Protein AF-A0A3B0WZR2-F1 (afdb_monomer)

Sequence (135 aa):
MIRAADNQYGIPYLAVRLFLMGLVLMIAASRPAFSAENVFKGRQKEQHELRGIELDRIKTEHRLKFGAKEARLVSYRSFRPWGRKNREQIQQEEKINWGECRDYALYKRNSCYRDGRDAYQCEQAYEVRFRLCDE

Solvent-accessible surface area (backbone atoms only — not comparable to full-atom values): 8579 Å² total; per-residue (Å²): 142,81,83,84,81,80,83,88,75,80,79,56,69,67,58,56,51,53,50,53,53,51,50,53,54,53,57,71,68,53,71,84,78,79,51,68,73,68,61,52,60,94,60,59,74,81,77,52,58,74,65,66,70,66,38,53,50,51,52,49,54,48,42,73,73,53,40,52,74,73,72,75,77,74,75,71,84,67,92,64,98,85,71,84,75,79,72,75,73,75,74,70,69,53,73,66,55,51,66,63,44,45,52,49,28,51,51,53,32,53,49,36,54,74,72,68,50,60,65,54,60,31,49,39,58,27,52,54,45,49,52,62,53,75,109

Mean predicted aligned error: 16.27 Å

Foldseek 3Di:
DDDDDPPPDDDDPVVVVVVVVVVVVVVVPDDPPPDLC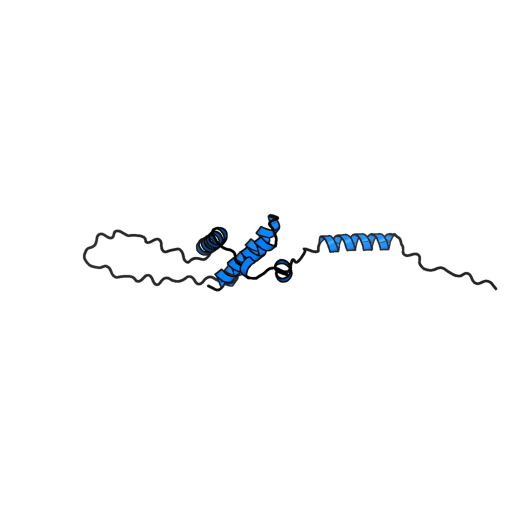VLCPPPDPVVLADDDPLLVVLVVVCCVVQNQPPPPPPPPVPPDDPDDPPPPPPPPSVQGPLVVLLVVLVVQLVVCVVVVHRNSVSSSSSVSSNVVSVD

Organism: NCBI:txid652676

Structure (mmCIF, N/CA/C/O backbone):
data_AF-A0A3B0WZR2-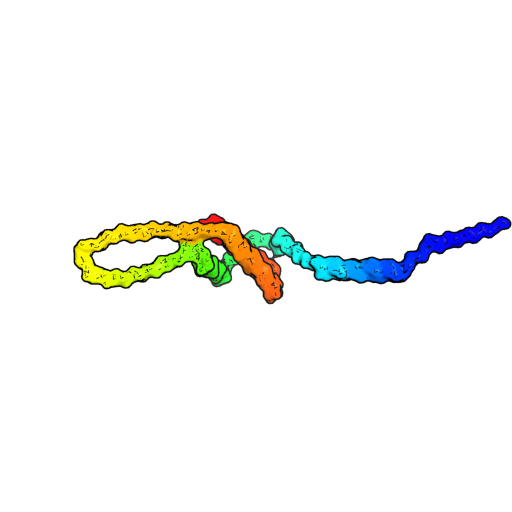F1
#
_entry.id   AF-A0A3B0WZR2-F1
#
loop_
_atom_site.group_PDB
_atom_site.id
_atom_site.type_symbol
_atom_site.label_atom_id
_atom_site.label_alt_id
_atom_site.label_comp_id
_atom_site.label_asym_id
_atom_site.label_entity_id
_atom_site.label_seq_id
_atom_site.pdbx_PDB_ins_code
_atom_site.Cartn_x
_atom_site.Cartn_y
_atom_site.Cartn_z
_atom_site.occupancy
_atom_site.B_iso_or_equiv
_atom_site.auth_seq_id
_atom_site.auth_comp_id
_atom_site.auth_asym_id
_atom_site.auth_atom_id
_atom_site.pdbx_PDB_model_num
ATOM 1 N N . MET A 1 1 ? 4.797 -3.197 -80.300 1.00 47.50 1 MET A N 1
ATOM 2 C CA . MET A 1 1 ? 4.285 -3.742 -79.024 1.00 47.50 1 MET A CA 1
ATOM 3 C C . MET A 1 1 ? 5.205 -3.296 -77.902 1.00 47.50 1 MET A C 1
ATOM 5 O O . MET A 1 1 ? 6.272 -3.873 -77.776 1.00 47.50 1 MET A O 1
ATOM 9 N N . ILE A 1 2 ? 4.829 -2.287 -77.115 1.00 43.16 2 ILE A N 1
ATOM 10 C CA . ILE A 1 2 ? 5.443 -2.036 -75.803 1.00 43.16 2 ILE A CA 1
ATOM 11 C C . ILE A 1 2 ? 4.291 -1.634 -74.877 1.00 43.16 2 ILE A C 1
ATOM 13 O O . ILE A 1 2 ? 3.670 -0.594 -75.077 1.00 43.16 2 ILE A O 1
ATOM 17 N N . ARG A 1 3 ? 3.927 -2.534 -73.957 1.00 47.34 3 ARG A N 1
ATOM 18 C CA . ARG A 1 3 ? 2.920 -2.296 -72.916 1.00 47.34 3 ARG A CA 1
ATOM 19 C C . ARG A 1 3 ? 3.530 -1.378 -71.859 1.00 47.34 3 ARG A C 1
ATOM 21 O O . ARG A 1 3 ? 4.622 -1.660 -71.373 1.00 47.34 3 ARG A O 1
ATOM 28 N N . ALA A 1 4 ? 2.810 -0.315 -71.516 1.00 48.06 4 ALA A N 1
ATOM 29 C CA . ALA A 1 4 ? 3.057 0.467 -70.317 1.00 48.06 4 ALA A CA 1
ATOM 30 C C . ALA A 1 4 ? 2.899 -0.446 -69.091 1.00 48.06 4 ALA A C 1
ATOM 32 O O . ALA A 1 4 ? 1.895 -1.147 -68.962 1.00 48.06 4 ALA A O 1
ATOM 33 N N . ALA A 1 5 ? 3.918 -0.483 -68.237 1.00 52.28 5 ALA A N 1
ATOM 34 C CA . ALA A 1 5 ? 3.821 -1.080 -66.917 1.00 52.28 5 ALA A CA 1
ATOM 35 C C . ALA A 1 5 ? 3.289 0.000 -65.970 1.00 52.28 5 ALA A C 1
ATOM 37 O O . ALA A 1 5 ? 4.032 0.888 -65.550 1.00 52.28 5 ALA A O 1
ATOM 38 N N . ASP A 1 6 ? 1.990 -0.055 -65.685 1.00 49.84 6 ASP A N 1
ATOM 39 C CA . ASP A 1 6 ? 1.361 0.7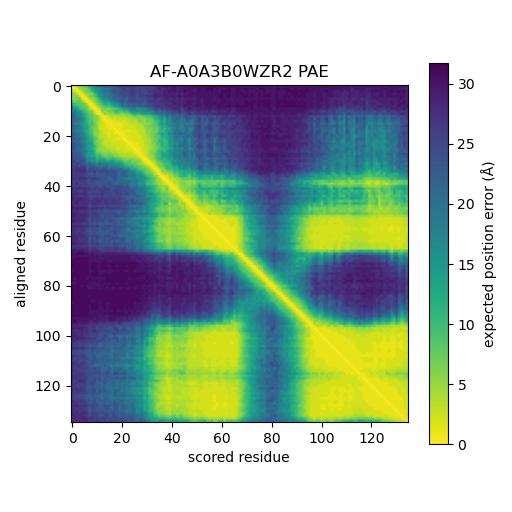35 -64.634 1.00 49.84 6 ASP A CA 1
ATOM 40 C C . ASP A 1 6 ? 1.930 0.303 -63.278 1.00 49.84 6 ASP A C 1
ATOM 42 O O . ASP A 1 6 ? 1.683 -0.799 -62.787 1.00 49.84 6 ASP A O 1
ATOM 46 N N . ASN A 1 7 ? 2.732 1.178 -62.674 1.00 50.81 7 ASN A N 1
ATOM 47 C CA . ASN A 1 7 ? 3.289 0.979 -61.343 1.00 50.81 7 ASN A CA 1
ATOM 48 C C . ASN A 1 7 ? 2.266 1.490 -60.314 1.00 50.81 7 ASN A C 1
ATOM 50 O O . ASN A 1 7 ? 2.263 2.652 -59.908 1.00 50.81 7 ASN A O 1
ATOM 54 N N . GLN A 1 8 ? 1.324 0.618 -59.965 1.00 55.28 8 GLN A N 1
ATOM 55 C CA . GLN A 1 8 ? 0.091 0.937 -59.247 1.00 55.28 8 GLN A CA 1
ATOM 56 C C . GLN A 1 8 ? 0.225 0.756 -57.725 1.00 55.28 8 GLN A C 1
ATOM 58 O O . GLN A 1 8 ? -0.501 -0.033 -57.141 1.00 55.28 8 GLN A O 1
ATOM 63 N N . TYR A 1 9 ? 1.131 1.481 -57.056 1.00 58.59 9 TYR A N 1
ATOM 64 C CA . TYR A 1 9 ? 1.215 1.474 -55.579 1.00 58.59 9 TYR A CA 1
ATOM 65 C C . TYR A 1 9 ? 1.617 2.840 -54.999 1.00 58.59 9 TYR A C 1
ATOM 67 O O . TYR A 1 9 ? 2.625 2.981 -54.313 1.00 58.59 9 TYR A O 1
ATOM 75 N N . GLY A 1 10 ? 0.817 3.874 -55.261 1.00 55.75 10 GLY A N 1
ATOM 76 C CA . GLY A 1 10 ? 0.910 5.148 -54.544 1.00 55.75 10 GLY A CA 1
ATOM 77 C C . GLY A 1 10 ? -0.040 5.154 -53.351 1.00 55.75 10 GLY A C 1
ATOM 78 O O . GLY A 1 10 ? -1.186 5.572 -53.492 1.00 55.75 10 GLY A O 1
ATOM 79 N N . ILE A 1 11 ? 0.395 4.680 -52.180 1.00 62.84 11 ILE A N 1
ATOM 80 C CA . ILE A 1 11 ? -0.402 4.846 -50.953 1.00 62.84 11 ILE A CA 1
ATOM 81 C C . ILE A 1 11 ? -0.511 6.357 -50.682 1.00 62.84 11 ILE A C 1
ATOM 83 O O . ILE A 1 11 ? 0.523 7.020 -50.559 1.00 62.84 11 ILE A O 1
ATOM 87 N N . PRO A 1 12 ? -1.722 6.939 -50.589 1.00 75.00 12 PRO A N 1
ATOM 88 C CA . PRO A 1 12 ? -1.863 8.376 -50.409 1.00 75.00 12 PRO A CA 1
ATOM 89 C C . PRO A 1 12 ? -1.290 8.782 -49.047 1.00 75.00 12 PRO A C 1
ATOM 91 O O . PRO A 1 12 ? -1.699 8.266 -48.008 1.00 75.00 12 PRO A O 1
ATOM 94 N N . TYR A 1 13 ? -0.371 9.750 -49.042 1.00 71.00 13 TYR A N 1
ATOM 95 C CA . TYR A 1 13 ? 0.283 10.300 -47.842 1.00 71.00 13 TYR A CA 1
ATOM 96 C C . TYR A 1 13 ? -0.696 10.693 -46.718 1.00 71.00 13 TYR A C 1
ATOM 98 O O . TYR A 1 13 ? -0.352 10.668 -45.535 1.00 71.00 13 TYR A O 1
ATOM 106 N N . LEU A 1 14 ? -1.934 11.026 -47.084 1.00 72.38 14 LEU A N 1
ATOM 107 C CA . LEU A 1 14 ? -3.032 11.343 -46.174 1.00 72.38 14 LEU A CA 1
ATOM 108 C C . LEU A 1 14 ? -3.485 10.125 -45.348 1.00 72.38 14 LEU A C 1
ATOM 110 O O . LEU A 1 14 ? -3.705 10.255 -44.146 1.00 72.38 14 LEU A O 1
ATOM 114 N N . ALA A 1 15 ? -3.534 8.933 -45.952 1.00 77.94 15 ALA A N 1
ATOM 115 C CA . ALA A 1 15 ? -3.853 7.688 -45.253 1.00 77.94 15 ALA A CA 1
ATOM 116 C C . ALA A 1 15 ? -2.741 7.295 -44.271 1.00 77.94 15 ALA A C 1
ATOM 118 O O . ALA A 1 15 ? -3.026 6.894 -43.144 1.00 77.94 15 ALA A O 1
ATOM 119 N N . VAL A 1 16 ? -1.475 7.497 -44.656 1.00 81.75 16 VAL A N 1
ATOM 120 C CA . VAL A 1 16 ? -0.318 7.242 -43.780 1.00 81.75 16 VAL A CA 1
ATOM 121 C C . VAL A 1 16 ? -0.340 8.171 -42.563 1.00 81.75 16 VAL A C 1
ATOM 123 O O . VAL A 1 16 ? -0.141 7.720 -41.438 1.00 81.75 16 VAL A O 1
ATOM 126 N N . ARG A 1 17 ? -0.650 9.461 -42.752 1.00 80.56 17 ARG A N 1
ATOM 127 C CA . ARG A 1 17 ? -0.773 10.423 -41.642 1.00 80.56 17 ARG A CA 1
ATOM 128 C C . ARG A 1 17 ? -1.904 10.083 -40.676 1.00 80.56 17 ARG A C 1
ATOM 130 O O . ARG A 1 17 ? -1.692 10.150 -39.469 1.00 80.56 17 ARG A O 1
ATOM 137 N N . LEU A 1 18 ? -3.081 9.724 -41.186 1.00 83.88 18 LEU A N 1
ATOM 138 C CA . LEU A 1 18 ? -4.215 9.343 -40.338 1.00 83.88 18 LEU A CA 1
ATOM 139 C C . LEU A 1 18 ? -3.916 8.069 -39.546 1.00 83.88 18 LEU A C 1
ATOM 141 O O . LEU A 1 18 ? -4.216 8.004 -38.355 1.00 83.88 18 LEU A O 1
ATOM 145 N N . PHE A 1 19 ? -3.255 7.097 -40.177 1.00 85.50 19 PHE A N 1
ATOM 146 C CA . PHE A 1 19 ? -2.830 5.873 -39.511 1.00 85.50 19 PHE A CA 1
ATOM 147 C C . PHE A 1 19 ? -1.815 6.149 -38.393 1.00 85.50 19 PHE A C 1
ATOM 149 O O . PHE A 1 19 ? -1.986 5.665 -37.277 1.00 85.50 19 PHE A O 1
ATOM 156 N N . LEU A 1 20 ? -0.805 6.989 -38.649 1.00 86.62 20 LEU A N 1
ATOM 157 C CA . LEU A 1 20 ? 0.189 7.367 -37.640 1.00 86.62 20 LEU A CA 1
ATOM 158 C C . LEU A 1 20 ? -0.432 8.134 -36.463 1.00 86.62 20 LEU A C 1
ATOM 160 O O . LEU A 1 20 ? -0.113 7.844 -35.313 1.00 86.62 20 LEU A O 1
ATOM 164 N N . MET A 1 21 ? -1.353 9.066 -36.724 1.00 85.44 21 MET A N 1
ATOM 165 C CA . MET A 1 21 ? -2.065 9.802 -35.668 1.00 85.44 21 MET A CA 1
ATOM 166 C C . MET A 1 21 ? -2.947 8.873 -34.824 1.00 85.44 21 MET A C 1
ATOM 168 O O . MET A 1 21 ? -2.957 8.978 -33.597 1.00 85.44 21 MET A O 1
ATOM 172 N N . GLY A 1 22 ? -3.637 7.923 -35.465 1.00 85.44 22 GLY A N 1
ATOM 173 C CA . GLY A 1 22 ? -4.402 6.887 -34.772 1.00 85.44 22 GLY A CA 1
ATOM 174 C C . GLY A 1 22 ? -3.516 6.003 -33.892 1.00 85.44 22 GLY A C 1
ATOM 175 O O . GLY A 1 22 ? -3.870 5.719 -32.750 1.00 85.44 22 GLY A O 1
ATOM 176 N N . LEU A 1 23 ? -2.328 5.635 -34.378 1.00 85.38 23 LEU A N 1
ATOM 177 C CA . LEU A 1 23 ? -1.372 4.825 -33.625 1.00 85.38 23 LEU A CA 1
ATOM 178 C C . LEU A 1 23 ? -0.860 5.557 -32.373 1.00 85.38 23 LEU A C 1
ATOM 180 O O . LEU A 1 23 ? -0.815 4.971 -31.295 1.00 85.38 23 LEU A O 1
ATOM 184 N N . VAL A 1 24 ? -0.539 6.851 -32.488 1.00 84.12 24 VAL A N 1
ATOM 185 C CA . VAL A 1 24 ? -0.095 7.678 -31.351 1.00 84.12 24 VAL A CA 1
ATOM 186 C C . VAL A 1 24 ? -1.195 7.814 -30.294 1.00 84.12 24 VAL A C 1
ATOM 188 O O . VAL A 1 24 ? -0.911 7.689 -29.104 1.00 84.12 24 VAL A O 1
ATOM 191 N N . LEU A 1 25 ? -2.452 8.001 -30.706 1.00 81.62 25 LEU A N 1
ATOM 192 C CA . LEU A 1 25 ? -3.593 8.065 -29.785 1.00 81.62 25 LEU A CA 1
ATOM 193 C C . LEU A 1 25 ? -3.832 6.735 -29.058 1.00 81.62 25 LEU A C 1
ATOM 195 O O . LEU A 1 25 ? -4.108 6.735 -27.860 1.00 81.62 25 LEU A O 1
ATOM 199 N N . MET A 1 26 ? -3.674 5.604 -29.750 1.00 78.81 26 MET A N 1
ATOM 200 C CA . MET A 1 26 ? -3.806 4.273 -29.146 1.00 78.81 26 MET A CA 1
ATOM 201 C C . MET A 1 26 ? -2.689 3.990 -28.134 1.00 78.81 26 MET A C 1
ATOM 203 O O . MET A 1 26 ? -2.957 3.458 -27.057 1.00 78.81 26 MET A O 1
ATOM 207 N N . ILE A 1 27 ? -1.452 4.398 -28.434 1.00 75.06 27 ILE A N 1
ATOM 208 C CA . ILE A 1 27 ? -0.325 4.272 -27.498 1.00 75.06 27 ILE A CA 1
ATOM 209 C C . ILE A 1 27 ? -0.534 5.187 -26.282 1.00 75.06 27 ILE A C 1
ATOM 211 O O . ILE A 1 27 ? -0.344 4.747 -25.151 1.00 75.06 27 ILE A O 1
ATOM 215 N N . ALA A 1 28 ? -1.002 6.423 -26.479 1.00 70.12 28 ALA A N 1
ATOM 216 C CA . ALA A 1 28 ? -1.283 7.356 -25.384 1.00 70.12 28 ALA A CA 1
ATOM 217 C C . ALA A 1 28 ? -2.455 6.907 -24.487 1.00 70.12 28 ALA A C 1
ATOM 219 O O . ALA A 1 28 ? -2.467 7.200 -23.292 1.00 70.12 28 ALA A O 1
ATOM 220 N N . ALA A 1 29 ? -3.429 6.179 -25.041 1.00 68.19 29 ALA A N 1
ATOM 221 C CA . ALA A 1 29 ? -4.534 5.598 -24.279 1.00 68.19 29 ALA A CA 1
ATOM 222 C C . ALA A 1 29 ? -4.147 4.302 -23.544 1.00 68.19 29 ALA A C 1
ATOM 224 O O . ALA A 1 29 ? -4.852 3.883 -22.620 1.00 68.19 29 ALA A O 1
A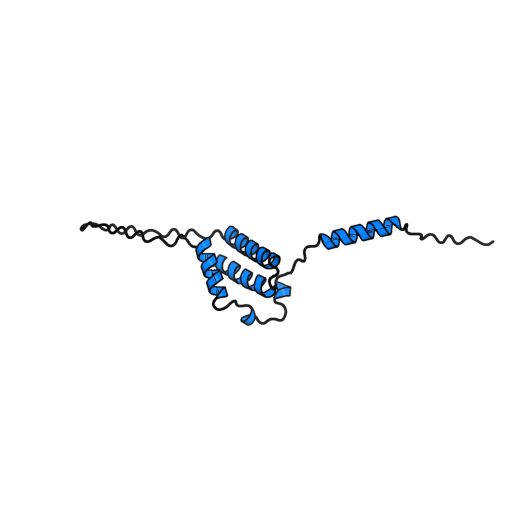TOM 225 N N . SER A 1 30 ? -3.033 3.666 -23.922 1.00 61.56 30 SER A N 1
ATOM 226 C CA . SER A 1 30 ? -2.546 2.471 -23.241 1.00 61.56 30 SER A CA 1
ATOM 227 C C . SER A 1 30 ? -1.964 2.853 -21.876 1.00 61.56 30 SER A C 1
ATOM 229 O O . SER A 1 30 ? -0.875 3.408 -21.748 1.00 61.56 30 SER A O 1
ATOM 231 N N . ARG A 1 31 ? -2.720 2.583 -20.809 1.00 60.31 31 ARG A N 1
ATOM 232 C CA . ARG A 1 31 ? -2.162 2.603 -19.454 1.00 60.31 31 ARG A CA 1
ATOM 233 C C . ARG A 1 31 ? -1.250 1.383 -19.330 1.00 60.31 31 ARG A C 1
ATOM 235 O O . ARG A 1 31 ? -1.734 0.282 -19.603 1.00 60.31 31 ARG A O 1
ATOM 242 N N . PRO A 1 32 ? 0.023 1.523 -18.922 1.00 56.25 32 PRO A N 1
ATOM 243 C CA . PRO A 1 32 ? 0.852 0.357 -18.676 1.00 56.25 32 PRO A CA 1
ATOM 244 C C . PRO A 1 32 ? 0.206 -0.460 -17.555 1.00 56.25 32 PRO A C 1
ATOM 246 O O . PRO A 1 32 ? 0.155 -0.040 -16.399 1.00 56.25 32 PRO A O 1
ATOM 249 N N . ALA A 1 33 ? -0.327 -1.626 -17.909 1.00 51.88 33 ALA A N 1
ATOM 250 C CA . ALA A 1 33 ? -0.734 -2.630 -16.947 1.00 51.88 33 ALA A CA 1
ATOM 251 C C . ALA A 1 33 ? 0.545 -3.315 -16.453 1.00 51.88 33 ALA A C 1
ATOM 253 O O . ALA A 1 33 ? 0.968 -4.337 -16.992 1.00 51.88 33 ALA A O 1
ATOM 254 N N . PHE A 1 34 ? 1.209 -2.718 -15.463 1.00 56.81 34 PHE A N 1
ATOM 255 C CA . PHE A 1 34 ? 2.250 -3.425 -14.728 1.00 56.81 34 PHE A CA 1
ATOM 256 C C . PHE A 1 34 ? 1.580 -4.581 -13.984 1.00 56.81 34 PHE A C 1
ATOM 258 O O . PHE A 1 34 ? 0.840 -4.385 -13.024 1.00 56.81 34 PHE A O 1
ATOM 265 N N . SER A 1 35 ? 1.771 -5.794 -14.499 1.00 57.53 35 SER A N 1
ATOM 266 C CA . SER A 1 35 ? 1.353 -7.011 -13.811 1.00 57.53 35 SER A CA 1
ATOM 267 C C . SER A 1 35 ? 2.279 -7.243 -12.619 1.00 57.53 35 SER A C 1
ATOM 269 O O . SER A 1 35 ? 3.501 -7.239 -12.795 1.00 57.53 35 SER A O 1
ATOM 271 N N . ALA A 1 36 ? 1.706 -7.470 -11.434 1.00 61.25 36 ALA A N 1
ATOM 272 C CA . ALA A 1 36 ? 2.441 -7.751 -10.197 1.00 61.25 36 ALA A CA 1
ATOM 273 C C . ALA A 1 36 ? 3.462 -8.897 -10.366 1.00 61.25 36 ALA A C 1
ATOM 275 O O . ALA A 1 36 ? 4.571 -8.823 -9.842 1.00 61.25 36 ALA A O 1
ATOM 276 N N . GLU A 1 37 ? 3.145 -9.894 -11.202 1.00 63.28 37 GLU A N 1
ATOM 277 C CA . GLU A 1 37 ? 4.031 -11.016 -11.553 1.00 63.28 37 GLU A CA 1
ATOM 278 C C . GLU A 1 37 ? 5.384 -10.550 -12.128 1.00 63.28 37 GLU A C 1
ATOM 280 O O . GLU A 1 37 ? 6.435 -11.118 -11.839 1.00 63.28 37 GLU A O 1
ATOM 285 N N . ASN A 1 38 ? 5.381 -9.478 -12.928 1.00 70.38 38 ASN A N 1
ATOM 286 C CA . ASN A 1 38 ? 6.596 -8.949 -13.546 1.00 70.38 38 ASN A CA 1
ATOM 287 C C . ASN A 1 38 ? 7.409 -8.075 -12.584 1.00 70.38 38 ASN A C 1
ATOM 289 O O . ASN A 1 38 ? 8.622 -7.977 -12.746 1.00 70.38 38 ASN A O 1
ATOM 293 N N . VAL A 1 39 ? 6.760 -7.459 -11.591 1.00 77.38 39 VAL A N 1
A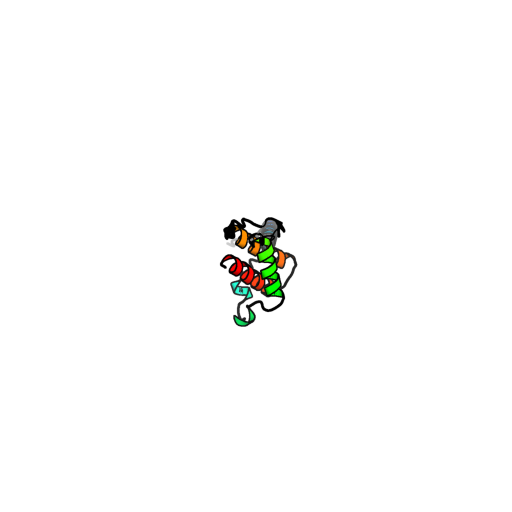TOM 294 C CA . VAL A 1 39 ? 7.412 -6.586 -10.601 1.00 77.38 39 VAL A CA 1
ATOM 295 C C . VAL A 1 39 ? 8.277 -7.400 -9.633 1.00 77.38 39 VAL A C 1
ATOM 297 O O . VAL A 1 39 ? 9.361 -6.967 -9.248 1.00 77.38 39 VAL A O 1
ATOM 300 N N . PHE A 1 40 ? 7.835 -8.609 -9.288 1.00 77.94 40 PHE A N 1
ATOM 301 C CA . PHE A 1 40 ? 8.551 -9.514 -8.386 1.00 77.94 40 PHE A CA 1
ATOM 302 C C . PHE A 1 40 ? 9.495 -10.497 -9.094 1.00 77.94 40 PHE A C 1
ATOM 304 O O . PHE A 1 40 ? 10.208 -11.266 -8.445 1.00 77.94 40 PHE A O 1
ATOM 311 N N . LYS A 1 41 ? 9.526 -10.494 -10.430 1.00 78.00 41 LYS A N 1
ATOM 312 C CA . LYS A 1 41 ? 10.302 -11.457 -11.214 1.00 78.00 41 LYS A CA 1
ATOM 313 C C . LYS A 1 41 ? 11.804 -11.326 -10.928 1.00 78.00 41 LYS A C 1
ATOM 315 O O . LYS A 1 41 ? 12.399 -10.272 -11.128 1.00 78.00 41 LYS A O 1
ATOM 320 N N . GLY A 1 42 ? 12.426 -12.423 -10.492 1.00 69.00 42 GLY A N 1
ATOM 321 C CA . GLY A 1 42 ? 13.864 -12.482 -10.189 1.00 69.00 42 GLY A CA 1
ATOM 322 C C . GLY A 1 42 ? 14.249 -12.025 -8.777 1.00 69.00 42 GLY A C 1
ATOM 323 O O . GLY A 1 42 ? 15.437 -11.944 -8.470 1.00 69.00 42 GLY A O 1
ATOM 324 N N . ARG A 1 43 ? 13.271 -11.746 -7.910 1.00 72.56 43 ARG A N 1
ATOM 325 C CA . ARG A 1 43 ? 13.479 -11.431 -6.492 1.00 72.56 43 ARG A CA 1
ATOM 326 C C . ARG A 1 43 ? 13.107 -12.641 -5.622 1.00 72.56 43 ARG A C 1
ATOM 328 O O . ARG A 1 43 ? 12.272 -13.463 -6.000 1.00 72.56 43 ARG A O 1
ATOM 335 N N . GLN A 1 44 ? 13.781 -12.799 -4.482 1.00 71.69 44 GLN A N 1
ATOM 336 C CA . GLN A 1 44 ? 13.482 -13.886 -3.540 1.00 71.69 44 GLN A CA 1
ATOM 337 C C . GLN A 1 44 ? 12.311 -13.499 -2.632 1.00 71.69 44 GLN A C 1
ATOM 339 O O . GLN A 1 44 ? 12.264 -12.368 -2.157 1.00 71.69 44 GLN A O 1
ATOM 344 N N . LYS A 1 45 ? 11.422 -14.451 -2.304 1.00 69.00 45 LYS A N 1
ATOM 345 C CA . LYS A 1 45 ? 10.246 -14.218 -1.436 1.00 69.00 45 LYS A CA 1
ATOM 346 C C . LYS A 1 45 ? 10.579 -13.539 -0.103 1.00 69.00 45 LYS A C 1
ATOM 348 O O . LYS A 1 45 ? 9.804 -12.715 0.364 1.00 69.00 45 LYS A O 1
ATOM 353 N N . GLU A 1 46 ? 11.735 -13.830 0.486 1.00 64.69 46 GLU A N 1
ATOM 354 C CA . GLU A 1 46 ? 12.181 -13.205 1.741 1.00 64.69 46 GLU A CA 1
ATOM 355 C C . GLU A 1 46 ? 12.419 -11.695 1.606 1.00 64.69 46 GLU A C 1
ATOM 357 O O . GLU A 1 46 ? 12.228 -10.946 2.559 1.00 64.69 46 GLU A O 1
ATOM 362 N N . GLN A 1 47 ? 12.786 -11.232 0.409 1.00 67.75 47 GLN A N 1
ATOM 363 C CA . GLN A 1 47 ? 12.940 -9.812 0.098 1.00 67.75 47 GLN A CA 1
ATOM 364 C C . GLN A 1 47 ? 11.588 -9.138 -0.170 1.00 67.75 47 GLN A C 1
ATOM 366 O O . GLN A 1 47 ? 11.531 -7.909 -0.209 1.00 67.75 47 GLN A O 1
ATOM 371 N N . HIS A 1 48 ? 10.519 -9.918 -0.386 1.00 74.19 48 HIS A N 1
ATOM 372 C CA . HIS A 1 48 ? 9.177 -9.424 -0.710 1.00 74.19 48 HIS A CA 1
ATOM 373 C C . HIS A 1 48 ? 8.391 -9.052 0.547 1.00 74.19 48 HIS A C 1
ATOM 375 O O . HIS A 1 48 ? 7.484 -8.225 0.470 1.00 74.19 48 HIS A O 1
ATOM 381 N N . GLU A 1 49 ? 8.743 -9.617 1.701 1.00 76.88 49 GLU A N 1
ATOM 382 C CA . GLU A 1 49 ? 8.078 -9.300 2.957 1.00 76.88 49 GLU A CA 1
ATOM 383 C C . GLU A 1 49 ? 8.425 -7.890 3.434 1.00 76.88 49 GLU A C 1
ATOM 385 O O . GLU A 1 49 ? 9.581 -7.557 3.699 1.00 76.88 49 GLU A O 1
ATOM 390 N N . LEU A 1 50 ? 7.393 -7.067 3.608 1.00 82.75 50 LEU A N 1
ATOM 391 C CA . LEU A 1 50 ? 7.520 -5.817 4.342 1.00 82.75 50 LEU A CA 1
ATOM 392 C C . LEU A 1 50 ? 7.802 -6.131 5.814 1.00 82.75 50 LEU A C 1
ATOM 394 O O . LEU A 1 50 ? 7.073 -6.901 6.438 1.00 82.75 50 LEU A O 1
ATOM 398 N N . ARG A 1 51 ? 8.839 -5.514 6.383 1.00 82.75 51 ARG A N 1
ATOM 399 C CA . ARG A 1 51 ? 9.232 -5.694 7.788 1.00 82.75 51 ARG A CA 1
ATOM 400 C C . ARG A 1 51 ? 9.406 -4.349 8.486 1.00 82.75 51 ARG A C 1
ATOM 402 O O . ARG A 1 51 ? 9.634 -3.322 7.847 1.00 82.75 51 ARG A O 1
ATOM 409 N N . GLY A 1 52 ? 9.320 -4.374 9.814 1.00 86.56 52 GLY A N 1
ATOM 410 C CA . GLY A 1 52 ? 9.554 -3.212 10.668 1.00 86.56 52 GLY A CA 1
ATOM 411 C C . GLY A 1 52 ? 8.486 -2.126 10.527 1.00 86.56 52 GLY A C 1
ATOM 412 O O . GLY A 1 52 ? 7.300 -2.413 10.384 1.00 86.56 52 GLY A O 1
ATOM 413 N N . ILE A 1 53 ? 8.928 -0.868 10.555 1.00 87.69 53 ILE A N 1
ATOM 414 C CA . ILE A 1 53 ? 8.064 0.311 10.726 1.00 87.69 53 ILE A CA 1
ATOM 415 C C . ILE A 1 53 ? 6.985 0.416 9.642 1.00 87.69 53 ILE A C 1
ATOM 417 O O . ILE A 1 53 ? 5.852 0.791 9.937 1.00 87.69 53 ILE A O 1
ATOM 421 N N . GLU A 1 54 ? 7.301 0.081 8.389 1.00 86.88 54 GLU A N 1
ATOM 422 C CA . GLU A 1 54 ? 6.324 0.196 7.302 1.00 86.88 54 GLU A CA 1
ATOM 423 C C . GLU A 1 54 ? 5.213 -0.860 7.421 1.00 86.88 54 GLU A C 1
ATOM 425 O O . GLU A 1 54 ? 4.049 -0.555 7.160 1.00 86.88 54 GLU A O 1
ATOM 430 N N . LEU A 1 55 ? 5.539 -2.074 7.884 1.00 91.00 55 LEU A N 1
ATOM 431 C CA . LEU A 1 55 ? 4.541 -3.108 8.169 1.00 91.00 55 LEU A CA 1
ATOM 432 C C . LEU A 1 55 ? 3.603 -2.655 9.293 1.00 91.00 55 LEU A C 1
ATOM 434 O O . LEU A 1 55 ? 2.383 -2.713 9.141 1.00 91.00 55 LEU A O 1
ATOM 438 N N . ASP A 1 56 ? 4.166 -2.155 10.392 1.00 91.75 56 ASP A N 1
ATOM 439 C CA . ASP A 1 56 ? 3.392 -1.677 11.541 1.00 91.75 56 ASP A CA 1
ATOM 440 C C . ASP A 1 56 ? 2.504 -0.486 11.172 1.00 91.75 56 ASP A C 1
ATOM 442 O O . ASP A 1 56 ? 1.354 -0.390 11.614 1.00 91.75 56 ASP A O 1
ATOM 446 N N . ARG A 1 57 ? 2.996 0.394 10.294 1.00 92.50 57 ARG A N 1
ATOM 447 C CA . ARG A 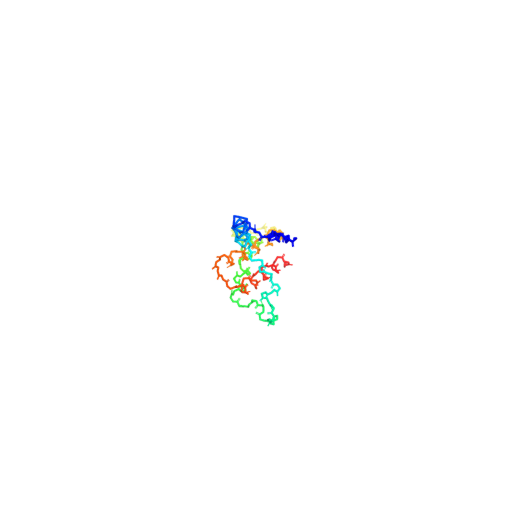1 57 ? 2.216 1.503 9.744 1.00 92.50 57 ARG A CA 1
ATOM 448 C C . ARG A 1 57 ? 1.003 1.004 8.966 1.00 92.50 57 ARG A C 1
ATOM 450 O O . ARG A 1 57 ? -0.093 1.518 9.176 1.00 92.50 57 ARG A O 1
ATOM 457 N N . ILE A 1 58 ? 1.179 0.010 8.093 1.00 93.19 58 ILE A N 1
ATOM 458 C CA . ILE A 1 58 ? 0.079 -0.567 7.307 1.00 93.19 58 IL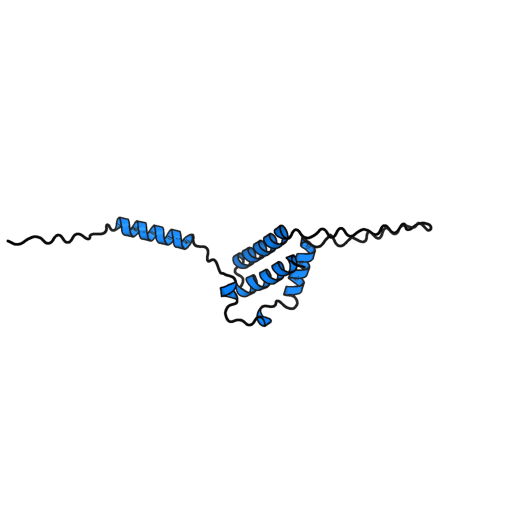E A CA 1
ATOM 459 C C . ILE A 1 58 ? -0.926 -1.279 8.216 1.00 93.19 58 ILE A C 1
ATOM 461 O O . ILE A 1 58 ? -2.127 -1.075 8.057 1.00 93.19 58 ILE A O 1
ATOM 465 N N . LYS A 1 59 ? -0.459 -2.050 9.204 1.00 90.81 59 LYS A N 1
ATOM 466 C CA . LYS A 1 59 ? -1.331 -2.697 10.196 1.00 90.81 59 LYS A CA 1
ATOM 467 C C . LYS A 1 59 ? -2.145 -1.680 10.992 1.00 90.81 59 LYS A C 1
ATOM 469 O O . LYS A 1 59 ? -3.346 -1.851 11.176 1.00 90.81 59 LYS A O 1
ATOM 474 N N . THR A 1 60 ? -1.510 -0.592 11.420 1.00 90.12 60 THR A N 1
ATOM 475 C CA . THR A 1 60 ? -2.183 0.492 12.146 1.00 90.12 60 THR A CA 1
ATOM 476 C C . THR A 1 60 ? -3.205 1.200 11.260 1.00 90.12 60 THR A C 1
ATOM 478 O O . THR A 1 60 ? -4.332 1.421 11.690 1.00 90.12 60 THR A O 1
ATOM 481 N N . GLU A 1 61 ? -2.848 1.516 10.011 1.00 91.44 61 GLU A N 1
ATOM 482 C CA . GLU A 1 61 ? -3.765 2.086 9.016 1.00 91.44 61 GLU A CA 1
ATOM 483 C C . GLU A 1 61 ? -4.989 1.184 8.806 1.00 91.44 61 GLU A C 1
ATOM 485 O O . GLU A 1 61 ? -6.122 1.664 8.855 1.00 91.44 61 GLU A O 1
ATOM 490 N N . HIS A 1 62 ? -4.761 -0.119 8.631 1.00 90.25 62 HIS A N 1
ATOM 491 C CA . HIS A 1 62 ? -5.814 -1.114 8.475 1.00 90.25 62 HIS A CA 1
ATOM 492 C C . HIS A 1 62 ? -6.729 -1.158 9.703 1.00 90.25 62 HIS A C 1
ATOM 494 O O . HIS A 1 62 ? -7.942 -1.015 9.573 1.00 90.25 62 HIS A O 1
ATOM 500 N N . ARG A 1 63 ? -6.155 -1.237 10.910 1.00 86.88 63 ARG A N 1
ATOM 501 C CA . ARG A 1 63 ? -6.909 -1.236 12.171 1.00 86.88 63 ARG A CA 1
ATOM 502 C C . ARG A 1 63 ? -7.724 0.040 12.368 1.00 86.88 63 ARG A C 1
ATOM 504 O O . ARG A 1 63 ? -8.845 -0.023 12.847 1.00 86.88 63 ARG A O 1
ATOM 511 N N . LEU A 1 64 ? -7.194 1.203 12.001 1.00 86.12 64 LEU A N 1
ATOM 512 C CA . LEU A 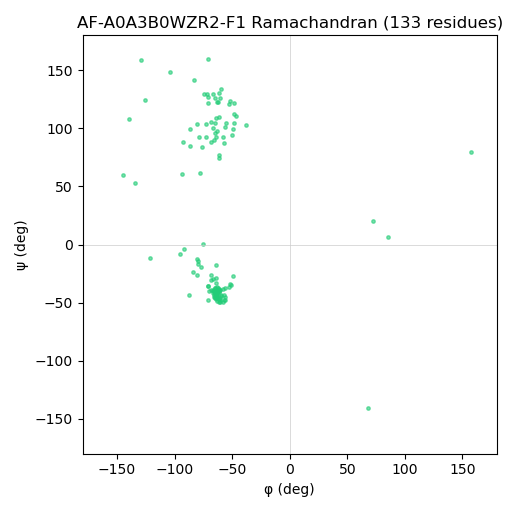1 64 ? -7.934 2.464 12.105 1.00 86.12 64 LEU A CA 1
ATOM 513 C C . LEU A 1 64 ? -9.110 2.534 11.124 1.00 86.12 64 LEU A C 1
ATOM 515 O O . LEU A 1 64 ? -10.095 3.215 11.404 1.00 86.12 64 LEU A O 1
ATOM 519 N N . LYS A 1 65 ? -8.990 1.876 9.967 1.00 86.81 65 LYS A N 1
ATOM 520 C CA . LYS A 1 65 ? -9.997 1.917 8.906 1.00 86.81 65 LYS A CA 1
ATOM 521 C C . LYS A 1 65 ? -11.082 0.854 9.072 1.00 86.81 65 LYS A C 1
ATOM 523 O O . LYS A 1 65 ? -12.249 1.170 8.866 1.00 86.81 65 LYS A O 1
ATOM 528 N N . PHE A 1 66 ? -10.675 -0.365 9.411 1.00 84.88 66 PHE A N 1
ATOM 529 C CA . PHE A 1 66 ? -11.513 -1.565 9.424 1.00 84.88 66 PHE A CA 1
ATOM 530 C C . PHE A 1 66 ? -11.589 -2.241 10.788 1.00 84.88 66 PHE A C 1
ATOM 532 O O . PHE A 1 66 ? -12.420 -3.119 10.986 1.00 84.88 66 PHE A O 1
ATOM 539 N N . GLY A 1 67 ? -10.737 -1.853 11.739 1.00 72.19 67 GLY A N 1
ATOM 540 C CA . GLY A 1 67 ? -10.853 -2.359 13.095 1.00 72.19 67 GLY A CA 1
ATOM 541 C C . GLY A 1 67 ? -12.197 -1.943 13.678 1.00 72.19 67 GLY A C 1
ATOM 542 O O . GLY A 1 67 ? -12.567 -0.765 13.635 1.00 72.19 67 GLY A O 1
ATOM 543 N N . ALA A 1 68 ? -12.909 -2.918 14.246 1.00 60.41 68 ALA A N 1
ATOM 544 C CA . ALA A 1 68 ? -14.048 -2.659 15.109 1.00 60.41 68 ALA A CA 1
ATOM 545 C C . ALA A 1 68 ? -13.606 -1.600 16.117 1.00 60.41 68 ALA A C 1
ATOM 547 O O . ALA A 1 68 ? -12.585 -1.802 16.777 1.00 60.41 68 ALA A O 1
ATOM 548 N N . LYS A 1 69 ? -14.312 -0.458 16.158 1.00 53.59 69 LYS A N 1
ATOM 549 C CA . LYS A 1 69 ? -14.025 0.675 17.050 1.00 53.59 69 LYS A CA 1
ATOM 550 C C . LYS A 1 69 ? -13.593 0.111 18.388 1.00 53.59 69 LYS A C 1
ATOM 552 O O . LYS A 1 69 ? -14.441 -0.389 19.125 1.00 53.59 69 LYS A O 1
ATOM 557 N N . GLU A 1 70 ? -12.283 0.153 18.635 1.00 46.19 70 GLU A N 1
ATOM 558 C CA . GLU A 1 70 ? -11.657 -0.315 19.862 1.00 46.19 70 GLU A CA 1
ATOM 559 C C . GLU A 1 70 ? -12.520 0.285 20.952 1.00 46.19 70 GLU A C 1
ATOM 561 O O . GLU A 1 70 ? -12.670 1.514 20.986 1.00 46.19 70 GLU A O 1
ATOM 566 N N . ALA A 1 71 ? -13.259 -0.577 21.661 1.00 47.62 71 ALA A N 1
ATOM 567 C CA . ALA A 1 71 ? -14.306 -0.135 22.553 1.00 47.62 71 ALA A CA 1
ATOM 568 C C . ALA A 1 71 ? -13.664 0.958 23.389 1.00 47.62 71 ALA A C 1
ATOM 570 O O . ALA A 1 71 ? -12.718 0.686 24.132 1.00 47.62 71 ALA A O 1
ATOM 571 N N . ARG A 1 72 ? -14.108 2.214 23.221 1.00 43.75 72 ARG A N 1
ATOM 572 C CA . ARG A 1 72 ? -13.825 3.209 24.241 1.00 43.75 72 ARG A CA 1
ATOM 573 C C . ARG A 1 72 ? -14.389 2.533 25.468 1.00 43.75 72 ARG A C 1
ATOM 575 O O . ARG A 1 72 ? -15.608 2.414 25.585 1.00 43.75 72 ARG A O 1
ATOM 582 N N . LEU A 1 73 ? -13.504 2.015 26.315 1.00 47.44 73 LEU A N 1
ATOM 583 C CA . LEU A 1 73 ? -13.801 1.685 27.685 1.00 47.44 73 LEU A CA 1
ATOM 584 C C . LEU A 1 73 ? -14.286 3.012 28.235 1.00 47.44 73 LEU A C 1
ATOM 586 O O . LEU A 1 73 ? -13.508 3.838 28.709 1.00 47.44 73 LEU A O 1
ATOM 590 N N . VAL A 1 74 ? -15.583 3.269 28.086 1.00 47.62 74 VAL A N 1
ATOM 591 C CA . VAL A 1 74 ? -16.246 4.278 28.870 1.00 47.62 74 VAL A CA 1
ATOM 592 C C . VAL A 1 74 ? -16.207 3.655 30.246 1.00 47.62 74 VAL A C 1
ATOM 594 O O . VAL A 1 74 ? -17.074 2.874 30.633 1.00 47.62 74 VAL A O 1
ATOM 597 N N . SER A 1 75 ? -15.108 3.928 30.945 1.00 48.00 75 SER A N 1
ATOM 598 C CA . SER A 1 75 ? -14.999 3.781 32.377 1.00 48.00 75 SER A CA 1
ATOM 599 C C . SER A 1 75 ? -16.028 4.743 32.954 1.00 48.00 75 SER A C 1
ATOM 601 O O . SER A 1 75 ? -15.726 5.853 33.385 1.00 48.00 75 SER A O 1
ATOM 603 N N . TYR A 1 76 ? -17.298 4.346 32.898 1.00 52.22 76 TYR A N 1
ATOM 604 C CA . TYR A 1 76 ? -18.281 4.861 33.815 1.00 52.22 76 TYR A CA 1
ATOM 605 C C . TYR A 1 76 ? -17.791 4.383 35.170 1.00 52.22 76 TYR A C 1
ATOM 607 O O . TYR A 1 76 ? -18.003 3.232 35.558 1.00 52.22 76 TYR A O 1
ATOM 615 N N . ARG A 1 77 ? -17.089 5.274 35.872 1.00 49.00 77 ARG A N 1
ATOM 616 C CA . ARG A 1 77 ? -16.850 5.187 37.308 1.00 49.00 77 ARG A CA 1
ATOM 617 C C . ARG A 1 77 ? -18.220 5.250 37.988 1.00 49.00 77 ARG A C 1
ATOM 619 O O . ARG A 1 77 ? -18.647 6.283 38.485 1.00 49.00 77 ARG A O 1
ATOM 626 N N . SER A 1 78 ? -18.963 4.153 37.897 1.00 52.25 78 SER A N 1
ATOM 627 C CA . SER A 1 78 ? -20.288 3.994 38.468 1.00 52.25 78 SER A CA 1
ATOM 628 C C . SER A 1 78 ? -20.099 3.671 39.940 1.00 52.25 78 SER A C 1
ATOM 630 O O . SER A 1 78 ? -19.685 2.575 40.313 1.00 52.25 78 SER A O 1
ATOM 632 N N . PHE A 1 79 ? -20.340 4.676 40.773 1.00 56.56 79 PHE A N 1
ATOM 633 C CA . PHE A 1 79 ? -20.228 4.630 42.225 1.00 56.56 79 PHE A CA 1
ATOM 634 C C . PHE A 1 79 ? -21.464 3.931 42.822 1.00 56.56 79 PHE A C 1
ATOM 636 O O . PHE A 1 79 ? -22.262 4.548 43.523 1.00 56.56 79 PHE A O 1
ATOM 643 N N . ARG A 1 80 ? -21.700 2.656 42.477 1.00 55.44 80 ARG A N 1
ATOM 644 C CA . ARG A 1 80 ? -22.811 1.872 43.046 1.00 55.44 80 ARG A CA 1
ATOM 645 C C . ARG A 1 80 ? -22.319 0.550 43.653 1.00 55.44 80 ARG A C 1
ATOM 647 O O . ARG A 1 80 ? -21.710 -0.228 42.921 1.00 55.44 80 ARG A O 1
ATOM 654 N N . PRO A 1 81 ? -22.599 0.260 44.944 1.00 56.53 81 PRO A N 1
ATOM 655 C CA . PRO A 1 81 ? -21.988 -0.876 45.646 1.00 56.53 81 PRO A CA 1
ATOM 656 C C . PRO A 1 81 ? -22.636 -2.246 45.372 1.00 56.53 81 PRO A C 1
ATOM 658 O O . PRO A 1 81 ? -22.043 -3.259 45.716 1.00 56.53 81 PRO A O 1
ATOM 661 N N . TRP A 1 82 ? -23.825 -2.314 44.758 1.00 61.94 82 TRP A N 1
ATOM 662 C CA . TRP A 1 82 ? -24.638 -3.546 44.739 1.00 61.94 82 TRP A CA 1
ATOM 663 C C . TRP A 1 82 ? -25.219 -3.910 43.369 1.00 61.94 82 TRP A C 1
ATOM 665 O O . TRP A 1 82 ? -26.417 -4.130 43.229 1.00 61.94 82 TRP A O 1
ATOM 675 N N . GLY A 1 83 ? -24.383 -3.998 42.335 1.00 51.38 83 GLY A N 1
ATOM 676 C CA . GLY A 1 83 ? -24.826 -4.666 41.109 1.00 51.38 83 GLY A CA 1
ATOM 677 C C . GLY A 1 83 ? -24.073 -4.258 39.862 1.00 51.38 83 GLY A C 1
ATOM 678 O O . GLY A 1 83 ? -24.587 -3.504 39.038 1.00 51.38 83 GLY A O 1
ATOM 679 N N . ARG A 1 84 ? -22.878 -4.818 39.665 1.00 54.09 84 ARG A N 1
ATOM 680 C CA . ARG A 1 84 ? -22.330 -4.938 38.312 1.00 54.09 84 ARG A CA 1
ATOM 681 C C . ARG A 1 84 ? -23.018 -6.132 37.662 1.00 54.09 84 ARG A C 1
ATOM 683 O O . ARG A 1 84 ? -22.576 -7.265 37.803 1.00 54.09 84 ARG A O 1
ATOM 690 N N . LYS A 1 85 ? -24.118 -5.884 36.949 1.00 53.06 85 LYS A N 1
ATOM 691 C CA . LYS A 1 85 ? -24.525 -6.808 35.891 1.00 53.06 85 LYS A CA 1
ATOM 692 C C . LYS A 1 85 ? -23.432 -6.679 34.833 1.00 53.06 85 LYS A C 1
ATOM 694 O O . LYS A 1 85 ? -23.392 -5.666 34.137 1.00 53.06 85 LYS A O 1
ATOM 699 N N . ASN A 1 86 ? -22.492 -7.626 34.807 1.00 52.44 86 ASN A N 1
ATOM 700 C CA . ASN A 1 86 ? -21.500 -7.739 33.744 1.00 52.44 86 ASN A CA 1
ATOM 701 C C . ASN A 1 86 ? -22.282 -7.903 32.443 1.00 52.44 86 ASN A C 1
ATOM 703 O O . ASN A 1 86 ? -22.711 -8.994 32.085 1.00 52.44 86 ASN A O 1
ATOM 707 N N . ARG A 1 87 ? -22.559 -6.787 31.771 1.00 50.72 87 ARG A N 1
ATOM 708 C CA . ARG A 1 87 ? -22.936 -6.816 30.372 1.00 50.72 87 ARG A CA 1
ATOM 709 C C . ARG A 1 87 ? -21.624 -7.135 29.682 1.00 50.72 87 ARG A C 1
ATOM 711 O O . ARG A 1 87 ? -20.816 -6.237 29.464 1.00 50.72 87 ARG A O 1
ATOM 718 N N . GLU A 1 88 ? -21.384 -8.422 29.461 1.00 50.84 88 GLU A N 1
ATOM 719 C CA . GLU A 1 88 ? -20.485 -8.873 28.412 1.00 50.84 88 GLU A CA 1
ATOM 720 C C . GLU A 1 88 ? -20.946 -8.119 27.169 1.00 50.84 88 GLU A C 1
ATOM 722 O O . GLU A 1 88 ? -22.011 -8.384 26.607 1.00 50.84 88 GLU A O 1
ATOM 727 N N . GLN A 1 89 ? -20.238 -7.038 26.845 1.00 50.16 89 GLN A N 1
ATOM 728 C CA . GLN A 1 89 ? -20.375 -6.427 25.545 1.00 50.16 89 GLN A CA 1
ATOM 729 C C . GLN A 1 89 ? -19.854 -7.501 24.615 1.00 50.16 89 GLN A C 1
ATOM 731 O O . GLN A 1 89 ? -18.645 -7.663 24.480 1.00 50.16 89 GLN A O 1
ATOM 736 N N . ILE A 1 90 ? -20.785 -8.287 24.071 1.00 49.00 90 ILE A N 1
ATOM 737 C CA . ILE A 1 90 ? -20.558 -9.086 22.881 1.00 49.00 90 ILE A CA 1
ATOM 738 C C . ILE A 1 90 ? -19.920 -8.096 21.921 1.00 49.00 90 ILE A C 1
ATOM 740 O O . ILE A 1 90 ? -20.577 -7.156 21.465 1.00 49.00 90 ILE A O 1
ATOM 744 N N . GLN A 1 91 ? -18.606 -8.229 21.753 1.00 49.66 91 GLN A N 1
ATOM 745 C CA . GLN A 1 91 ? -17.882 -7.566 20.697 1.00 49.66 91 GLN A CA 1
ATOM 746 C C . GLN A 1 91 ? -18.601 -8.035 19.443 1.00 49.66 91 GLN A C 1
ATOM 748 O O . GLN A 1 91 ? -18.458 -9.180 19.024 1.00 49.66 91 GLN A O 1
ATOM 753 N N . GLN A 1 92 ? -19.467 -7.190 18.889 1.00 47.69 92 GLN A N 1
ATOM 754 C CA . GLN A 1 92 ? -19.743 -7.303 17.476 1.00 47.69 92 GLN A CA 1
ATOM 755 C C . GLN A 1 92 ? -18.409 -6.942 16.839 1.00 47.69 92 GLN A C 1
ATOM 757 O O . GLN A 1 92 ? -18.095 -5.768 16.659 1.00 47.69 92 GLN A O 1
ATOM 762 N N . GLU A 1 93 ? -17.581 -7.966 16.624 1.00 55.53 93 GLU A N 1
ATOM 763 C CA . GLU A 1 93 ? -16.613 -7.972 15.545 1.00 55.53 93 GLU A CA 1
ATOM 764 C C . GLU A 1 93 ? -17.425 -7.592 14.315 1.00 55.53 93 GLU A C 1
ATOM 766 O O . GLU A 1 93 ? -18.164 -8.398 13.745 1.00 55.53 93 GLU A O 1
ATOM 771 N N . GLU A 1 94 ? -17.424 -6.301 14.004 1.00 57.38 94 GLU A N 1
ATOM 772 C CA . GLU A 1 94 ? -17.962 -5.798 12.761 1.00 57.38 94 GLU A CA 1
ATOM 773 C C . GLU A 1 94 ? -17.053 -6.418 11.704 1.00 57.38 94 GLU A C 1
ATOM 775 O O . GLU A 1 94 ? -15.934 -5.957 11.484 1.00 57.38 94 GLU A O 1
ATOM 780 N N . LYS A 1 95 ? -17.468 -7.588 11.196 1.00 63.03 95 LYS A N 1
ATOM 781 C CA . LYS A 1 95 ? -16.691 -8.366 10.239 1.00 63.03 95 LYS A CA 1
ATOM 782 C C . LYS A 1 95 ? -16.343 -7.436 9.096 1.00 63.03 95 LYS A C 1
ATOM 784 O O . LYS A 1 95 ? -17.237 -6.875 8.462 1.00 63.03 95 LYS A O 1
ATOM 789 N N . ILE A 1 96 ? -15.045 -7.283 8.868 1.00 72.75 96 ILE A N 1
ATOM 790 C CA . ILE A 1 96 ? -14.514 -6.477 7.781 1.00 72.75 96 ILE A CA 1
ATOM 791 C C . ILE A 1 96 ? -15.202 -6.939 6.499 1.00 72.75 96 ILE A C 1
ATOM 793 O O . ILE A 1 96 ? -15.182 -8.123 6.155 1.00 72.75 96 ILE A O 1
ATOM 797 N N . ASN A 1 97 ? -15.849 -6.010 5.797 1.00 84.75 97 ASN A N 1
ATOM 798 C CA . ASN A 1 97 ? -16.379 -6.308 4.480 1.00 84.75 97 ASN A CA 1
ATOM 799 C C . ASN A 1 97 ? -15.184 -6.519 3.544 1.00 84.75 97 ASN A C 1
ATOM 801 O O . ASN A 1 97 ? -14.505 -5.564 3.164 1.00 84.75 97 ASN A O 1
ATOM 805 N N . TRP A 1 98 ? -14.922 -7.777 3.189 1.00 86.06 98 TRP A N 1
ATOM 806 C CA . TRP A 1 98 ? -13.780 -8.161 2.360 1.00 86.06 98 TRP A CA 1
ATOM 807 C C . TRP A 1 98 ? -13.718 -7.367 1.046 1.00 86.06 98 TRP A C 1
ATOM 809 O O . TRP A 1 98 ? -12.638 -6.966 0.615 1.00 86.06 98 TRP A O 1
ATOM 819 N N . GLY A 1 99 ? -14.878 -7.066 0.444 1.00 88.69 99 GLY A N 1
ATOM 820 C CA . GLY A 1 99 ? -14.960 -6.242 -0.765 1.00 88.69 99 GLY A CA 1
ATOM 821 C C . GLY A 1 99 ? -14.427 -4.826 -0.541 1.00 88.69 99 GLY A C 1
ATOM 822 O O . GLY A 1 99 ? -13.548 -4.374 -1.270 1.00 88.69 99 GLY A O 1
ATOM 823 N N . GLU A 1 100 ? -14.877 -4.161 0.524 1.00 89.56 100 GLU A N 1
ATOM 824 C CA . GLU A 1 100 ? -14.413 -2.813 0.879 1.00 89.56 100 GLU A CA 1
ATOM 825 C C . GLU A 1 100 ? -12.927 -2.788 1.256 1.00 89.56 100 GLU A C 1
ATOM 827 O O . GLU A 1 100 ? -12.207 -1.850 0.898 1.00 89.56 100 GLU A O 1
ATOM 832 N N . CYS A 1 101 ? -12.447 -3.824 1.948 1.00 91.44 101 CYS A N 1
ATOM 833 C CA . CYS A 1 101 ? -11.035 -3.957 2.292 1.00 91.44 101 CYS A CA 1
ATOM 834 C C . CYS A 1 101 ? -10.160 -4.097 1.043 1.00 91.44 101 CYS A C 1
ATOM 836 O O . CYS A 1 101 ? -9.170 -3.374 0.870 1.00 91.44 101 CYS A O 1
ATOM 838 N N . ARG A 1 102 ? -10.569 -4.963 0.112 1.00 92.38 102 ARG A N 1
ATOM 839 C CA . ARG A 1 102 ? -9.869 -5.159 -1.157 1.00 92.38 102 ARG A CA 1
ATOM 840 C C . ARG A 1 102 ? -9.868 -3.897 -2.014 1.00 92.38 102 ARG A C 1
ATOM 842 O O . ARG A 1 102 ? -8.825 -3.543 -2.570 1.00 92.38 102 ARG A O 1
ATOM 849 N N . ASP A 1 103 ? -10.998 -3.206 -2.104 1.00 93.75 103 ASP A N 1
ATOM 850 C CA . ASP A 1 103 ? -11.112 -1.958 -2.861 1.00 93.75 103 ASP A CA 1
ATOM 851 C C . ASP A 1 103 ? -10.206 -0.871 -2.278 1.00 93.75 103 ASP A C 1
ATOM 853 O O . ASP A 1 103 ? -9.530 -0.148 -3.015 1.00 93.75 103 ASP A O 1
ATOM 857 N N . TYR A 1 104 ? -10.104 -0.799 -0.951 1.00 93.81 104 TYR A N 1
ATOM 858 C CA . TYR A 1 104 ? -9.166 0.093 -0.281 1.00 93.81 104 TYR A CA 1
ATOM 859 C C . TYR A 1 104 ? -7.702 -0.254 -0.576 1.00 93.81 104 TYR A C 1
ATOM 861 O O . TYR A 1 104 ? -6.902 0.643 -0.867 1.00 93.81 104 TYR A O 1
ATOM 869 N N . ALA A 1 105 ? -7.340 -1.539 -0.545 1.00 94.06 105 ALA A N 1
ATOM 870 C CA . ALA A 1 105 ? -5.996 -1.989 -0.899 1.00 94.06 105 ALA A CA 1
ATOM 871 C C . ALA A 1 105 ? -5.642 -1.595 -2.346 1.00 94.06 105 ALA A C 1
ATOM 873 O O . ALA A 1 105 ? -4.564 -1.046 -2.595 1.00 94.06 105 ALA A O 1
ATOM 874 N N . LEU A 1 106 ? -6.571 -1.785 -3.289 1.00 94.69 106 LEU A N 1
ATOM 875 C CA . LEU A 1 106 ? -6.412 -1.373 -4.688 1.00 94.69 106 LEU A CA 1
ATOM 876 C C . LEU A 1 106 ? -6.301 0.148 -4.838 1.00 94.69 106 LEU A C 1
ATOM 878 O O . LEU A 1 106 ? -5.441 0.637 -5.574 1.00 94.69 106 LEU A O 1
ATOM 882 N N . TYR A 1 107 ? -7.127 0.908 -4.119 1.00 95.12 107 TYR A N 1
ATOM 883 C CA . TYR A 1 107 ? -7.051 2.366 -4.094 1.00 95.12 107 TYR A CA 1
ATOM 884 C C . TYR A 1 107 ? -5.664 2.844 -3.645 1.00 95.12 107 TYR A C 1
ATOM 886 O O . TYR A 1 107 ? -5.044 3.680 -4.309 1.00 95.12 107 TYR A O 1
ATOM 894 N N . LYS A 1 108 ? -5.138 2.276 -2.554 1.00 95.06 108 LYS A N 1
ATOM 895 C CA . LYS A 1 108 ? -3.803 2.601 -2.036 1.00 95.06 108 LYS A CA 1
ATOM 896 C C . LYS A 1 108 ? -2.696 2.240 -3.019 1.00 95.06 108 LYS A C 1
ATOM 898 O O . LYS A 1 108 ? -1.795 3.054 -3.215 1.00 95.06 108 LYS A O 1
ATOM 903 N N . ARG A 1 109 ? -2.789 1.081 -3.678 1.00 94.12 109 ARG A N 1
ATOM 904 C CA . ARG A 1 109 ? -1.854 0.673 -4.736 1.00 94.12 109 ARG A CA 1
ATOM 905 C C . ARG A 1 109 ? -1.831 1.686 -5.881 1.00 94.12 109 ARG A C 1
ATOM 907 O O . ARG A 1 109 ? -0.771 2.168 -6.264 1.00 94.12 109 ARG A O 1
ATOM 914 N N . ASN A 1 110 ? -3.003 2.067 -6.384 1.00 93.88 110 ASN A N 1
ATOM 915 C CA . ASN A 1 110 ? -3.114 3.025 -7.483 1.00 93.88 110 ASN A CA 1
ATOM 916 C C . ASN A 1 110 ? -2.613 4.421 -7.085 1.00 93.88 110 ASN A C 1
ATOM 918 O O . ASN A 1 110 ? -1.964 5.088 -7.889 1.00 93.88 110 ASN A O 1
ATOM 922 N N . SER A 1 111 ? -2.868 4.859 -5.846 1.00 94.56 111 SER A N 1
ATOM 923 C CA . SER A 1 111 ? -2.300 6.114 -5.341 1.00 94.56 111 SER A CA 1
ATOM 924 C C . SER A 1 111 ? -0.778 6.043 -5.244 1.00 94.56 111 SER A C 1
ATOM 926 O O . SER A 1 111 ? -0.120 6.988 -5.653 1.00 94.56 111 SER A O 1
ATOM 928 N N . CYS A 1 112 ? -0.216 4.924 -4.779 1.00 94.00 112 CYS A N 1
ATOM 929 C CA . CYS A 1 112 ? 1.233 4.726 -4.701 1.00 94.00 112 CYS A CA 1
ATOM 930 C C . CYS A 1 112 ? 1.907 4.908 -6.071 1.00 94.00 112 CYS A C 1
ATOM 932 O O . CYS A 1 112 ? 2.885 5.645 -6.184 1.00 94.00 112 CYS A O 1
ATOM 934 N N . TYR A 1 113 ? 1.321 4.323 -7.121 1.00 91.75 113 TYR A N 1
ATOM 935 C CA . TYR A 1 113 ? 1.784 4.514 -8.496 1.00 91.75 113 TYR A CA 1
ATOM 936 C C . TYR A 1 113 ? 1.639 5.951 -8.990 1.00 91.75 113 TYR A C 1
ATOM 938 O O . TYR A 1 113 ? 2.540 6.478 -9.638 1.00 91.75 113 TYR A O 1
ATOM 946 N N . ARG A 1 114 ? 0.516 6.603 -8.677 1.00 93.12 114 ARG A N 1
ATOM 947 C CA . ARG A 1 114 ? 0.282 8.003 -9.052 1.00 93.12 114 ARG A CA 1
ATOM 948 C C . ARG A 1 114 ? 1.271 8.955 -8.380 1.00 93.12 114 ARG A C 1
ATOM 950 O O . ARG A 1 114 ? 1.657 9.944 -8.992 1.00 93.12 114 ARG A O 1
ATOM 957 N N . ASP A 1 115 ? 1.698 8.636 -7.163 1.00 92.75 115 ASP A N 1
ATOM 958 C CA . ASP A 1 115 ? 2.692 9.405 -6.414 1.00 92.75 115 ASP A CA 1
ATOM 959 C C . ASP A 1 115 ? 4.127 9.180 -6.942 1.00 92.75 115 ASP A C 1
ATOM 961 O O . ASP A 1 115 ? 5.076 9.745 -6.402 1.00 92.75 115 ASP A O 1
ATOM 965 N N . GLY A 1 116 ? 4.306 8.351 -7.981 1.00 88.56 116 GLY A N 1
ATOM 966 C CA . GLY A 1 116 ? 5.603 8.081 -8.605 1.00 88.56 116 GLY A CA 1
ATOM 967 C C . GLY A 1 116 ? 6.539 7.227 -7.750 1.00 88.56 116 GLY A C 1
ATOM 968 O O . GLY A 1 116 ? 7.753 7.269 -7.945 1.00 88.56 116 GLY A O 1
ATOM 969 N N . ARG A 1 117 ? 6.001 6.479 -6.777 1.00 88.94 117 ARG A N 1
ATOM 970 C CA . ARG A 1 117 ? 6.796 5.558 -5.956 1.00 88.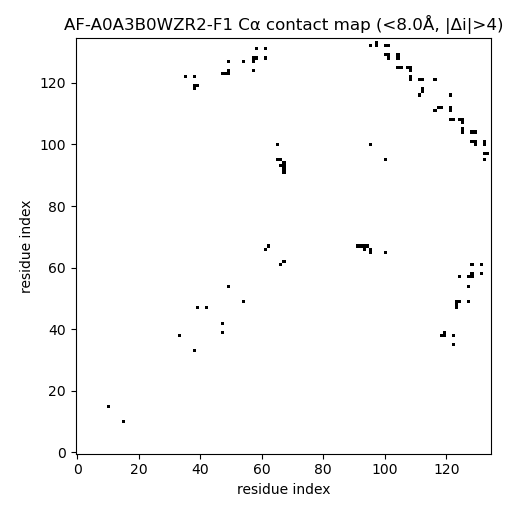94 117 ARG A CA 1
ATOM 971 C C . ARG A 1 117 ? 7.240 4.344 -6.767 1.00 88.94 117 ARG A C 1
ATOM 973 O O . ARG A 1 117 ? 6.654 4.002 -7.793 1.00 88.94 117 ARG A O 1
ATOM 980 N N . ASP A 1 118 ? 8.280 3.688 -6.266 1.00 89.44 118 ASP A N 1
ATOM 981 C CA . ASP A 1 118 ? 8.823 2.480 -6.870 1.00 89.44 118 ASP A CA 1
ATOM 982 C C . ASP A 1 118 ? 7.771 1.358 -6.943 1.00 89.44 118 ASP A C 1
ATOM 984 O O . ASP A 1 118 ? 7.056 1.084 -5.974 1.00 89.44 118 ASP A O 1
ATOM 988 N N . ALA A 1 119 ? 7.690 0.704 -8.105 1.00 88.75 119 ALA A N 1
ATOM 989 C CA . ALA A 1 119 ? 6.663 -0.294 -8.382 1.00 88.75 119 ALA A CA 1
ATOM 990 C C . ALA A 1 119 ? 6.744 -1.487 -7.428 1.00 88.75 119 ALA A C 1
ATOM 992 O O . ALA A 1 119 ? 5.716 -1.981 -6.965 1.00 88.75 119 ALA A O 1
ATOM 993 N N . TYR A 1 120 ? 7.961 -1.909 -7.084 1.00 88.44 120 TYR A N 1
ATOM 994 C CA . TYR A 1 120 ? 8.172 -3.013 -6.162 1.00 88.44 120 TYR A CA 1
ATOM 995 C C . TYR A 1 120 ? 7.649 -2.662 -4.769 1.00 88.44 120 TYR A C 1
ATOM 997 O O . TYR A 1 120 ? 6.864 -3.421 -4.207 1.00 88.44 120 TYR A O 1
ATOM 1005 N N . GLN A 1 121 ? 7.954 -1.470 -4.255 1.00 89.00 121 GLN A N 1
ATOM 1006 C CA . GLN A 1 121 ? 7.403 -1.017 -2.972 1.00 89.00 121 GLN A CA 1
ATOM 1007 C C . GLN A 1 121 ? 5.870 -0.910 -2.982 1.00 89.00 121 GLN A C 1
ATOM 1009 O O . GLN A 1 121 ? 5.221 -1.271 -1.995 1.00 89.00 121 GLN A O 1
ATOM 1014 N N . CYS A 1 122 ? 5.279 -0.430 -4.081 1.00 91.62 122 CYS A N 1
ATOM 1015 C CA . CYS A 1 122 ? 3.827 -0.329 -4.211 1.00 91.62 122 CYS A CA 1
ATOM 1016 C C . CYS A 1 122 ? 3.144 -1.698 -4.189 1.00 91.62 122 CYS A C 1
ATOM 1018 O O . CYS A 1 122 ? 2.146 -1.863 -3.483 1.00 91.62 122 CYS A O 1
ATOM 1020 N N . GLU A 1 123 ? 3.683 -2.679 -4.915 1.00 90.94 123 GLU A N 1
ATOM 1021 C CA . GLU A 1 123 ? 3.133 -4.035 -4.923 1.00 90.94 123 GLU A CA 1
ATOM 1022 C C . GLU A 1 123 ? 3.358 -4.753 -3.588 1.00 90.94 123 GLU A C 1
ATOM 1024 O O . GLU A 1 123 ? 2.431 -5.381 -3.083 1.00 90.94 123 GLU A O 1
ATOM 1029 N N . GLN A 1 124 ? 4.521 -4.607 -2.941 1.00 91.12 124 GLN A N 1
ATOM 1030 C CA . GLN A 1 124 ? 4.736 -5.209 -1.618 1.00 91.12 124 GLN A CA 1
ATOM 1031 C C . GLN A 1 124 ? 3.736 -4.671 -0.588 1.00 91.12 124 GLN A C 1
ATOM 1033 O O . GLN A 1 124 ? 3.123 -5.422 0.170 1.00 91.12 124 GLN A O 1
ATOM 1038 N N . ALA A 1 125 ? 3.548 -3.350 -0.562 1.00 92.38 125 ALA A N 1
ATOM 1039 C CA . ALA A 1 125 ? 2.617 -2.708 0.354 1.00 92.38 125 ALA A CA 1
ATOM 1040 C C . ALA A 1 125 ? 1.149 -3.046 0.026 1.00 92.38 125 ALA A C 1
ATOM 1042 O O . ALA A 1 125 ? 0.295 -3.000 0.918 1.00 92.38 125 ALA A O 1
ATOM 1043 N N . TYR A 1 126 ? 0.845 -3.364 -1.236 1.00 93.12 126 TYR A N 1
ATOM 1044 C CA . TYR A 1 126 ? -0.449 -3.891 -1.658 1.00 93.12 126 TYR A CA 1
ATOM 1045 C C . TYR A 1 126 ? -0.660 -5.327 -1.174 1.00 93.12 126 TYR A C 1
ATOM 1047 O O . TYR A 1 126 ? -1.698 -5.589 -0.570 1.00 93.12 126 TYR A O 1
ATOM 1055 N N . GLU A 1 127 ? 0.317 -6.225 -1.348 1.00 90.75 127 GLU A N 1
ATOM 1056 C CA . GLU A 1 127 ? 0.218 -7.607 -0.863 1.00 90.75 127 GLU A CA 1
ATOM 1057 C C . GLU A 1 127 ? -0.040 -7.666 0.642 1.00 90.75 127 GLU A C 1
ATOM 1059 O O . GLU A 1 127 ? -0.901 -8.423 1.083 1.00 90.75 127 GLU A O 1
ATOM 1064 N N . VAL A 1 128 ? 0.656 -6.843 1.436 1.00 92.62 128 VAL A N 1
ATOM 1065 C CA . VAL A 1 128 ? 0.410 -6.782 2.884 1.00 92.62 128 VAL A CA 1
ATOM 1066 C C . VAL A 1 128 ? -1.023 -6.351 3.182 1.00 92.62 128 VAL A C 1
ATOM 1068 O O . VAL A 1 128 ? -1.696 -7.001 3.973 1.00 92.62 128 VAL A O 1
ATOM 1071 N N . ARG A 1 129 ? -1.520 -5.284 2.542 1.00 92.69 129 ARG A N 1
ATOM 1072 C CA . ARG A 1 129 ? -2.907 -4.826 2.744 1.00 92.69 129 ARG A CA 1
ATOM 1073 C C . ARG A 1 129 ? -3.926 -5.877 2.334 1.00 92.69 129 ARG A C 1
ATOM 1075 O O . ARG A 1 129 ? -4.932 -6.015 3.009 1.00 92.69 129 ARG A O 1
ATOM 1082 N N . PHE A 1 130 ? -3.663 -6.589 1.243 1.00 91.44 130 PHE A N 1
ATOM 1083 C CA . PHE A 1 130 ? -4.535 -7.647 0.758 1.00 91.44 130 PHE A CA 1
ATOM 1084 C C . PHE A 1 130 ? -4.608 -8.809 1.754 1.00 91.44 130 PHE A C 1
ATOM 1086 O O . PHE A 1 130 ? -5.704 -9.237 2.085 1.00 91.44 130 PHE A O 1
ATOM 1093 N N . ARG A 1 131 ? -3.468 -9.249 2.307 1.00 90.12 131 ARG A N 1
ATOM 1094 C CA . ARG A 1 131 ? -3.436 -10.304 3.336 1.00 90.12 131 ARG A CA 1
ATOM 1095 C C . ARG A 1 131 ? -4.176 -9.906 4.612 1.00 90.12 131 ARG A C 1
ATOM 1097 O O . ARG A 1 131 ? -4.860 -10.739 5.182 1.00 90.12 131 ARG A O 1
ATOM 1104 N N . LEU A 1 132 ? -4.094 -8.638 5.027 1.00 89.50 132 LEU A N 1
ATOM 1105 C CA . LEU A 1 132 ? -4.836 -8.138 6.194 1.00 89.50 132 LEU A CA 1
ATOM 1106 C C . LEU A 1 132 ? -6.363 -8.178 6.011 1.00 89.50 132 LEU A C 1
ATOM 1108 O O . LEU A 1 132 ? -7.078 -8.111 7.003 1.00 89.50 132 LEU A O 1
ATOM 1112 N N . CYS A 1 133 ? -6.862 -8.285 4.775 1.00 88.56 133 CYS A N 1
ATOM 1113 C CA . CYS A 1 133 ? -8.287 -8.491 4.515 1.00 88.56 133 CYS A CA 1
ATOM 1114 C C . CYS A 1 133 ? -8.741 -9.941 4.753 1.00 88.56 133 CYS A C 1
ATOM 1116 O O . CYS A 1 133 ? -9.944 -10.170 4.873 1.00 88.56 133 CYS A O 1
ATOM 1118 N N . ASP A 1 134 ? -7.808 -10.900 4.764 1.00 84.19 134 ASP A N 1
ATOM 1119 C CA . ASP A 1 134 ? -8.068 -12.329 4.985 1.00 84.19 134 ASP A CA 1
ATOM 1120 C C . ASP A 1 134 ? -7.864 -12.750 6.459 1.00 84.19 134 ASP A C 1
ATOM 1122 O O . ASP A 1 134 ? -8.178 -13.890 6.810 1.00 84.19 134 ASP A O 1
ATOM 1126 N N . GLU A 1 135 ? -7.324 -11.855 7.299 1.00 72.31 135 GLU A N 1
ATOM 1127 C CA . GLU A 1 135 ? -7.170 -12.018 8.759 1.00 72.31 135 GLU A CA 1
ATOM 1128 C C . GLU A 1 135 ? -8.479 -11.718 9.508 1.00 72.31 135 GLU A C 1
ATOM 1130 O O . GLU A 1 135 ? -8.809 -12.507 10.424 1.00 72.31 135 GLU A O 1
#

pLDDT: mean 73.98, std 16.81, range [43.16, 95.12]

Secondary structure (DSSP, 8-state):
------------HHHHHHHHHHHHHHHHH------HHHHSTT--HHHHS--THHHHHHHHHHHHHHS-------------SS---------------HHHHHHHHHHHHHHHHHTT--HHHHHHHHHHHHHHTT-

Radius of gyration: 29.69 Å; Cα contacts (8 Å, |Δi|>4): 57; chains: 1; bounding box: 39×26×125 Å